Protein AF-A0A2X2KV24-F1 (afdb_m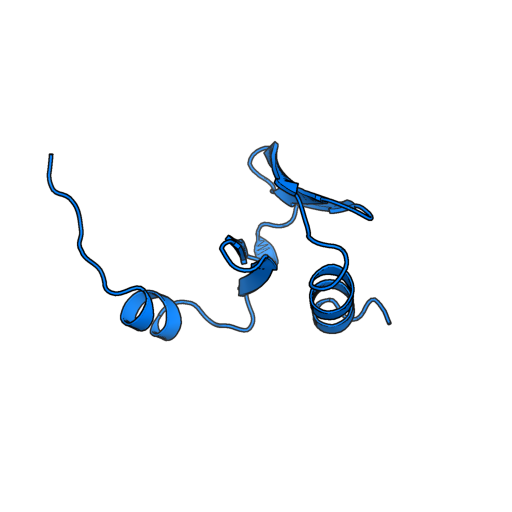onomer_lite)

Organism: Sphingobacterium multivorum (NCBI:txid28454)

pLDDT: mean 71.76, std 12.64, range [42.5, 87.5]

Secondary structure (DSSP, 8-state):
-------HHHHHHHS-TTTEEEEETTEEEEGGGEEEE-SSEEEETTS-EEEPPHHHHHHHHHHTT--

Radius of gyration: 12.91 Å; chains: 1; bounding box: 38×19×24 Å

InterPro domains:
  IPR007492 LytTR DNA-binding domain [PF04397] (6-64)
  IPR007492 LytTR DNA-binding domain [PS50930] (1-66)
  IPR046947 Transcriptional regulatory protein LytR-like [PTHR37299] (4-66)

Sequence (67 aa):
MQTLLSTMKDMEAELPWDMFARMHRSYIVNIKQIKGVEASKVILKNGTELGIGLQYRNQLFAKMGLI

Foldseek 3Di:
DDDPPDPVVVVPVVDPVLQWADQDPPDIDGVVQFPDDDQFWTQGVVRDIGGGDNVSSVVVCVSVVVD

Structure (mmCIF, N/CA/C/O backbone):
data_AF-A0A2X2KV24-F1
#
_entry.id   AF-A0A2X2KV24-F1
#
loop_
_atom_site.group_PDB
_atom_site.id
_atom_site.type_symbol
_atom_site.label_atom_id
_atom_site.label_alt_id
_atom_site.label_comp_id
_atom_site.label_asym_id
_atom_site.label_entity_id
_atom_site.label_seq_id
_atom_site.pdbx_PDB_ins_code
_atom_site.Cartn_x
_atom_site.Cartn_y
_atom_site.Cartn_z
_atom_site.occupancy
_atom_site.B_iso_or_equiv
_atom_site.auth_seq_id
_atom_site.auth_comp_id
_atom_site.auth_asym_id
_atom_site.auth_atom_id
_atom_site.pdbx_PDB_model_num
ATOM 1 N N . MET A 1 1 ? 26.636 5.715 9.618 1.00 42.94 1 MET A N 1
ATOM 2 C CA . MET A 1 1 ? 25.375 5.343 8.940 1.00 42.94 1 MET A CA 1
ATOM 3 C C . MET A 1 1 ? 25.740 4.670 7.631 1.00 42.94 1 MET A C 1
ATOM 5 O O . MET A 1 1 ? 26.333 5.332 6.793 1.00 42.94 1 MET A O 1
ATOM 9 N N . GLN A 1 2 ? 25.490 3.369 7.484 1.00 42.50 2 GLN A N 1
ATOM 10 C CA . GLN A 1 2 ? 25.799 2.635 6.255 1.00 42.50 2 GLN A CA 1
ATOM 11 C C . GLN A 1 2 ? 24.538 2.606 5.385 1.00 42.50 2 GLN A C 1
ATOM 13 O O . GLN A 1 2 ? 23.534 2.016 5.772 1.00 42.50 2 GLN A O 1
ATOM 18 N N . THR A 1 3 ? 24.554 3.300 4.250 1.00 46.12 3 THR A N 1
ATOM 19 C CA . THR A 1 3 ? 23.496 3.226 3.237 1.00 46.12 3 THR A CA 1
ATOM 20 C C . THR A 1 3 ? 23.734 1.987 2.384 1.00 46.12 3 THR A C 1
ATOM 22 O O . THR A 1 3 ? 24.692 1.918 1.618 1.00 46.12 3 THR A O 1
ATOM 25 N N . LEU A 1 4 ? 22.878 0.982 2.549 1.00 50.34 4 LEU A N 1
ATOM 26 C CA . LEU A 1 4 ? 22.889 -0.221 1.727 1.00 50.34 4 LEU A CA 1
ATOM 27 C C . LEU A 1 4 ? 22.419 0.152 0.309 1.00 50.34 4 LEU A C 1
ATOM 29 O O . LEU A 1 4 ? 21.234 0.390 0.088 1.00 50.34 4 LEU A O 1
ATOM 33 N N . LEU A 1 5 ? 23.349 0.241 -0.645 1.00 49.47 5 LEU A N 1
ATOM 34 C CA . LEU A 1 5 ? 23.043 0.380 -2.072 1.00 49.47 5 LEU A CA 1
ATOM 35 C C . LEU A 1 5 ? 22.749 -1.009 -2.650 1.00 49.47 5 LEU A C 1
ATOM 37 O O . LEU A 1 5 ? 23.483 -1.517 -3.491 1.00 49.47 5 LEU A O 1
ATOM 41 N N . SER A 1 6 ? 21.697 -1.657 -2.159 1.00 49.91 6 SER A N 1
ATOM 42 C CA . SER A 1 6 ? 21.150 -2.813 -2.861 1.00 49.91 6 SER A CA 1
ATOM 43 C C . SER A 1 6 ? 20.423 -2.281 -4.088 1.00 49.91 6 SER A C 1
ATOM 45 O O . SER A 1 6 ? 19.496 -1.475 -3.975 1.00 49.91 6 SER A O 1
ATOM 47 N N . THR A 1 7 ? 20.873 -2.678 -5.275 1.00 53.81 7 THR A N 1
ATOM 48 C CA . THR A 1 7 ? 20.188 -2.372 -6.528 1.00 53.81 7 THR A CA 1
ATOM 49 C C . THR A 1 7 ? 18.739 -2.836 -6.402 1.00 53.81 7 THR A C 1
ATOM 51 O O . THR A 1 7 ? 18.500 -3.979 -6.022 1.00 53.81 7 THR A O 1
ATOM 54 N N . MET A 1 8 ? 17.759 -1.992 -6.754 1.00 54.75 8 MET A N 1
ATOM 55 C CA . MET A 1 8 ? 16.336 -2.392 -6.751 1.00 54.75 8 MET A CA 1
ATOM 56 C C . MET A 1 8 ? 16.103 -3.710 -7.507 1.00 54.75 8 MET A C 1
ATOM 5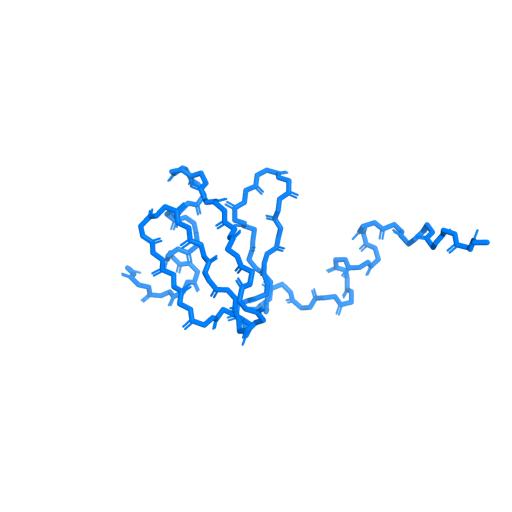8 O O . MET A 1 8 ? 15.218 -4.471 -7.154 1.00 54.75 8 MET A O 1
ATOM 62 N N . LYS A 1 9 ? 16.965 -3.996 -8.486 1.00 48.59 9 LYS A N 1
ATOM 63 C CA . LYS A 1 9 ? 16.997 -5.196 -9.320 1.00 48.59 9 LYS A CA 1
ATOM 64 C C . LYS A 1 9 ? 17.296 -6.496 -8.555 1.00 48.59 9 LYS A C 1
ATOM 66 O O . LYS A 1 9 ? 16.692 -7.514 -8.868 1.00 48.59 9 LYS A O 1
ATOM 71 N N . ASP A 1 10 ? 18.187 -6.459 -7.561 1.00 56.22 10 ASP A N 1
ATOM 72 C CA . ASP A 1 10 ? 18.485 -7.605 -6.686 1.00 56.22 10 ASP A CA 1
ATOM 73 C C . ASP A 1 10 ? 17.340 -7.825 -5.692 1.00 56.22 10 ASP A C 1
ATOM 75 O O . ASP A 1 10 ? 16.862 -8.944 -5.521 1.00 56.22 10 ASP A O 1
ATOM 79 N N . MET A 1 11 ? 16.796 -6.733 -5.141 1.00 56.94 11 MET A N 1
ATOM 80 C CA . MET A 1 11 ? 15.584 -6.795 -4.321 1.00 56.94 11 MET A CA 1
ATOM 81 C C . MET A 1 11 ? 14.388 -7.331 -5.120 1.00 56.94 11 MET A C 1
ATOM 83 O O . MET A 1 11 ? 13.625 -8.122 -4.592 1.00 56.94 11 MET A O 1
ATOM 87 N N . GLU A 1 12 ? 14.224 -6.967 -6.393 1.00 52.78 12 GLU A N 1
ATOM 88 C CA . GLU A 1 12 ? 13.176 -7.505 -7.275 1.00 52.78 12 GLU A CA 1
ATOM 89 C C . GLU A 1 12 ? 13.354 -8.998 -7.603 1.00 52.78 12 GLU A C 1
ATOM 91 O O . GLU A 1 12 ? 12.360 -9.664 -7.885 1.00 52.78 12 GLU A O 1
ATOM 96 N N . ALA A 1 13 ? 14.581 -9.529 -7.565 1.00 58.00 13 ALA A N 1
ATOM 97 C CA . ALA A 1 13 ? 14.861 -10.947 -7.803 1.00 58.00 13 ALA A CA 1
ATOM 98 C C . ALA A 1 13 ? 14.646 -11.810 -6.546 1.00 58.00 13 ALA A C 1
ATOM 100 O O . ALA A 1 13 ? 14.204 -12.953 -6.652 1.00 58.00 13 ALA A O 1
ATOM 101 N N . GLU A 1 14 ? 14.922 -11.260 -5.361 1.00 59.47 14 GLU A N 1
ATOM 102 C CA . GLU A 1 14 ? 14.681 -11.927 -4.076 1.00 59.47 14 GLU A CA 1
ATOM 103 C C . GLU A 1 14 ? 13.238 -11.761 -3.574 1.00 59.47 14 GLU A C 1
ATOM 105 O O . GLU A 1 14 ? 12.734 -12.607 -2.832 1.00 59.47 14 GLU A O 1
ATOM 110 N N . LEU A 1 15 ? 12.544 -10.688 -3.971 1.00 61.50 15 LEU A N 1
ATOM 111 C CA . LEU A 1 15 ? 11.146 -10.468 -3.618 1.00 61.50 15 LEU A CA 1
ATOM 112 C C . LEU A 1 15 ? 10.235 -11.189 -4.622 1.00 61.50 15 LEU A C 1
ATOM 114 O O . LEU A 1 15 ? 10.126 -10.760 -5.772 1.00 61.50 15 LEU A O 1
ATOM 118 N N . PRO A 1 16 ? 9.495 -12.233 -4.206 1.00 60.75 16 PRO A N 1
ATOM 119 C CA . PRO A 1 16 ? 8.576 -12.919 -5.100 1.00 60.75 16 PRO A CA 1
ATOM 120 C C . PRO A 1 16 ? 7.510 -11.937 -5.588 1.00 60.75 16 PRO A C 1
ATOM 122 O O . PRO A 1 16 ? 6.713 -11.426 -4.804 1.00 60.75 16 PRO A O 1
ATOM 125 N N . TRP A 1 17 ? 7.471 -11.697 -6.897 1.00 62.09 17 TRP A N 1
ATOM 126 C CA . TRP A 1 17 ? 6.514 -10.795 -7.557 1.00 62.09 17 TRP A CA 1
ATOM 127 C C . TRP A 1 17 ? 5.042 -11.198 -7.350 1.00 62.09 17 TRP A C 1
ATOM 129 O O . TRP A 1 17 ? 4.126 -10.406 -7.575 1.00 62.09 17 TRP A O 1
ATOM 139 N N . ASP A 1 18 ? 4.830 -12.429 -6.887 1.00 65.25 18 ASP A N 1
ATOM 140 C CA . ASP A 1 18 ? 3.556 -12.964 -6.414 1.00 65.25 18 ASP A CA 1
ATOM 141 C C . ASP A 1 18 ? 3.096 -12.303 -5.102 1.00 65.25 18 ASP A C 1
ATOM 143 O O . ASP A 1 18 ? 1.921 -12.014 -4.906 1.00 65.25 18 ASP A O 1
ATOM 147 N N . MET A 1 19 ? 4.038 -11.963 -4.217 1.00 69.50 19 MET A N 1
ATOM 148 C CA . MET A 1 19 ? 3.756 -11.281 -2.954 1.00 69.50 19 MET A CA 1
ATOM 149 C C . MET A 1 19 ? 3.832 -9.765 -3.054 1.00 69.50 19 MET A C 1
ATOM 151 O O . MET A 1 19 ? 3.415 -9.100 -2.112 1.00 69.50 19 MET A O 1
ATOM 155 N N . PHE A 1 20 ? 4.358 -9.194 -4.138 1.00 75.94 20 PHE A N 1
ATOM 156 C CA . PHE A 1 20 ? 4.533 -7.751 -4.281 1.00 75.94 20 PHE A CA 1
ATOM 157 C C . PHE A 1 20 ? 3.769 -7.216 -5.493 1.00 75.94 20 PHE A C 1
ATOM 159 O O . PHE A 1 20 ? 3.963 -7.621 -6.638 1.00 75.94 20 PHE A O 1
ATOM 166 N N . ALA A 1 21 ? 2.896 -6.248 -5.246 1.00 74.62 21 ALA A N 1
ATOM 167 C CA . ALA A 1 21 ? 2.142 -5.564 -6.275 1.00 74.62 21 ALA A CA 1
ATOM 168 C C . ALA A 1 21 ? 2.600 -4.114 -6.392 1.00 74.62 21 ALA A C 1
ATOM 170 O O . ALA A 1 21 ? 2.709 -3.377 -5.411 1.00 74.62 21 ALA A O 1
ATOM 171 N N . ARG A 1 22 ? 2.846 -3.680 -7.627 1.00 76.00 22 ARG A N 1
ATOM 172 C CA . ARG A 1 22 ? 3.086 -2.271 -7.910 1.00 76.00 22 ARG A CA 1
ATOM 173 C C . ARG A 1 22 ? 1.759 -1.526 -7.813 1.00 76.00 22 ARG A C 1
ATOM 175 O O . ARG A 1 22 ? 0.804 -1.847 -8.510 1.00 76.00 22 ARG A O 1
ATOM 182 N N . MET A 1 23 ? 1.725 -0.533 -6.937 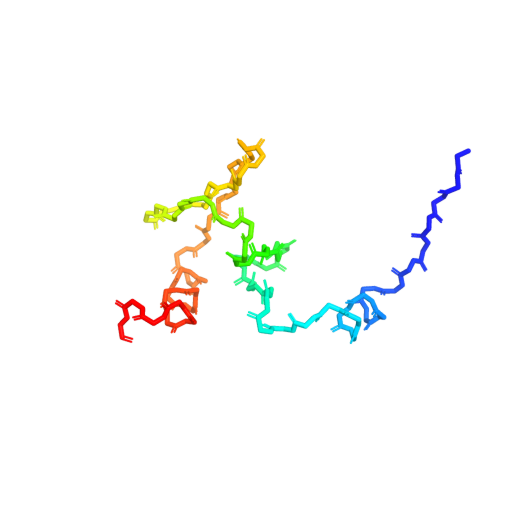1.00 74.94 23 MET A N 1
ATOM 183 C CA . MET A 1 23 ? 0.527 0.245 -6.614 1.00 74.94 23 MET A CA 1
ATOM 184 C C . MET A 1 23 ? 0.623 1.698 -7.111 1.00 74.94 23 MET A C 1
ATOM 186 O O . MET A 1 23 ? -0.375 2.412 -7.204 1.00 74.94 23 MET A O 1
ATOM 190 N N . HIS A 1 24 ? 1.832 2.139 -7.465 1.00 77.75 24 HIS A N 1
ATOM 191 C CA . HIS A 1 24 ? 2.106 3.431 -8.083 1.00 77.75 24 HIS A CA 1
ATOM 192 C C . HIS A 1 24 ? 3.403 3.360 -8.906 1.00 77.75 24 HIS A C 1
ATOM 194 O O . HIS A 1 24 ? 4.186 2.424 -8.751 1.00 77.75 24 HIS A O 1
ATOM 200 N N . ARG A 1 25 ? 3.706 4.393 -9.709 1.00 67.38 25 ARG A N 1
ATOM 201 C CA . ARG A 1 25 ? 4.986 4.504 -10.452 1.00 67.38 25 ARG A CA 1
ATOM 202 C C . ARG A 1 25 ? 6.240 4.491 -9.565 1.00 67.38 25 ARG A C 1
ATOM 204 O O . ARG A 1 25 ? 7.328 4.243 -10.068 1.00 67.38 25 ARG A O 1
ATOM 211 N N . SER A 1 26 ? 6.081 4.757 -8.269 1.00 68.56 26 SER A N 1
ATOM 212 C CA . SER A 1 26 ? 7.175 4.822 -7.288 1.00 68.56 26 SER A CA 1
ATOM 213 C C . SER A 1 26 ? 6.953 3.934 -6.061 1.00 68.56 26 SER A C 1
ATOM 215 O O . SER A 1 26 ? 7.794 3.936 -5.171 1.00 68.56 26 SER A O 1
ATOM 217 N N . TYR A 1 27 ? 5.846 3.183 -5.997 1.00 75.38 27 TYR A N 1
ATOM 218 C CA . TYR A 1 27 ? 5.499 2.383 -4.820 1.00 75.38 27 TYR A CA 1
ATOM 219 C C . TYR A 1 27 ? 5.147 0.947 -5.198 1.00 75.38 27 TYR A C 1
ATOM 221 O O . TYR A 1 27 ? 4.318 0.690 -6.079 1.00 75.38 27 TYR A O 1
ATOM 229 N N . ILE A 1 28 ? 5.760 0.019 -4.474 1.00 77.50 28 ILE A N 1
ATOM 230 C CA . ILE A 1 28 ? 5.483 -1.412 -4.512 1.00 77.50 28 ILE A CA 1
ATOM 231 C C . ILE A 1 28 ? 5.047 -1.801 -3.102 1.00 77.50 28 ILE A C 1
ATOM 233 O O . ILE A 1 28 ? 5.708 -1.449 -2.128 1.00 77.50 28 ILE A O 1
ATOM 237 N N . VAL A 1 29 ? 3.916 -2.490 -2.995 1.00 79.94 29 VAL A N 1
ATOM 238 C CA . VAL A 1 29 ? 3.350 -2.949 -1.727 1.00 79.94 29 VAL A CA 1
ATOM 239 C C . VAL A 1 29 ? 3.324 -4.466 -1.695 1.00 79.94 29 VAL A C 1
ATOM 241 O O . VAL A 1 29 ? 3.093 -5.117 -2.710 1.00 79.94 29 VAL A O 1
ATOM 244 N N . ASN A 1 30 ? 3.554 -5.040 -0.521 1.00 82.06 30 ASN A N 1
ATOM 245 C CA . ASN A 1 30 ? 3.434 -6.474 -0.333 1.00 82.06 30 ASN A CA 1
ATOM 246 C C . ASN A 1 30 ? 1.966 -6.860 -0.094 1.00 82.06 30 ASN A C 1
ATOM 248 O O . ASN A 1 30 ? 1.389 -6.460 0.917 1.00 82.06 30 ASN A O 1
ATOM 252 N N . ILE A 1 31 ? 1.390 -7.674 -0.978 1.00 78.88 31 ILE A N 1
ATOM 253 C CA . ILE A 1 31 ? -0.004 -8.137 -0.960 1.00 78.88 31 ILE A CA 1
ATOM 254 C C . ILE A 1 31 ? -0.324 -8.903 0.336 1.00 78.88 31 ILE A C 1
ATOM 256 O O . ILE A 1 31 ? -1.379 -8.708 0.930 1.00 78.88 31 ILE A O 1
ATOM 260 N N . LYS A 1 32 ? 0.621 -9.694 0.866 1.00 80.44 32 LYS A N 1
ATOM 261 C CA . LYS A 1 32 ? 0.484 -10.420 2.148 1.00 80.44 32 LYS A CA 1
ATOM 262 C C . LYS A 1 32 ? 0.414 -9.495 3.369 1.00 80.44 32 LYS A C 1
ATOM 264 O O . LYS A 1 32 ? -0.105 -9.880 4.427 1.00 80.44 32 LYS A O 1
ATOM 269 N N . GLN A 1 33 ? 0.984 -8.298 3.251 1.00 82.19 33 GLN A N 1
ATOM 270 C CA . GLN A 1 33 ? 0.994 -7.274 4.297 1.00 82.19 33 GLN A CA 1
ATOM 271 C C . GLN A 1 33 ? -0.163 -6.283 4.157 1.00 82.19 33 GLN A C 1
ATOM 273 O O . GLN A 1 33 ? -0.354 -5.460 5.054 1.00 82.19 33 GLN A O 1
ATOM 278 N N . ILE A 1 34 ? -0.955 -6.373 3.086 1.00 83.75 34 ILE A N 1
ATOM 279 C CA . ILE A 1 34 ? -2.188 -5.605 2.950 1.00 83.75 34 ILE A CA 1
ATOM 280 C C . ILE A 1 34 ? -3.162 -6.086 4.030 1.00 83.75 34 ILE A C 1
ATOM 282 O O . ILE A 1 34 ? -3.440 -7.276 4.174 1.00 83.75 34 ILE A O 1
ATOM 286 N N . LYS A 1 35 ? -3.636 -5.142 4.838 1.00 86.81 35 LYS A N 1
ATOM 287 C CA . LYS A 1 35 ? -4.725 -5.337 5.799 1.00 86.81 35 LYS A CA 1
ATOM 288 C C . LYS A 1 35 ? -6.072 -5.073 5.136 1.00 86.81 35 LYS A C 1
ATOM 290 O O . LYS A 1 35 ? -7.031 -5.779 5.415 1.00 86.81 35 LYS A O 1
ATOM 295 N N . GLY A 1 36 ? -6.124 -4.075 4.261 1.00 82.50 36 GLY A N 1
ATOM 296 C CA . GLY A 1 36 ? -7.292 -3.745 3.461 1.00 82.50 36 GLY A CA 1
ATOM 297 C C . GLY A 1 36 ? -6.906 -2.870 2.277 1.00 82.50 36 GLY A C 1
ATOM 298 O O . GLY A 1 36 ? -5.905 -2.157 2.316 1.00 82.50 36 GLY A O 1
ATOM 299 N N . VAL A 1 37 ? -7.696 -2.931 1.217 1.00 78.56 37 VAL A N 1
ATOM 300 C CA . VAL A 1 37 ? -7.579 -2.041 0.064 1.00 78.56 37 VAL A CA 1
ATOM 301 C C . VAL A 1 37 ? -8.869 -1.235 -0.034 1.00 78.56 37 VAL A C 1
ATOM 303 O O . VAL A 1 37 ? -9.960 -1.791 -0.013 1.00 78.56 37 VAL A O 1
ATOM 306 N N . GLU A 1 38 ? -8.738 0.083 -0.101 1.00 82.38 38 GLU A N 1
ATOM 307 C CA . GLU A 1 38 ? -9.816 1.012 -0.421 1.00 82.38 38 GLU A CA 1
ATOM 308 C C . GLU A 1 38 ? -9.729 1.449 -1.889 1.00 82.38 38 GLU A C 1
ATOM 310 O O . GLU A 1 38 ? -8.732 1.231 -2.581 1.00 82.38 38 GLU A O 1
ATOM 315 N N . ALA A 1 39 ? -10.772 2.128 -2.372 1.00 74.75 39 ALA A N 1
ATOM 316 C CA . ALA A 1 39 ? -10.884 2.569 -3.763 1.00 74.75 39 ALA A CA 1
ATOM 317 C C . ALA A 1 39 ? -9.722 3.461 -4.249 1.00 74.75 39 ALA A C 1
ATOM 319 O O . ALA A 1 39 ? -9.478 3.520 -5.457 1.00 74.75 39 ALA A O 1
ATOM 320 N N . SER A 1 40 ? -9.012 4.126 -3.330 1.00 81.75 40 SER A N 1
ATOM 321 C CA . SER A 1 40 ? -7.935 5.083 -3.633 1.00 81.75 40 SER A CA 1
ATOM 322 C C . SER A 1 40 ? -6.673 4.895 -2.781 1.00 81.75 40 SER A C 1
ATOM 324 O O . SER A 1 40 ? -5.715 5.653 -2.931 1.00 81.75 40 SER A O 1
ATOM 326 N N . LYS A 1 41 ? -6.644 3.923 -1.862 1.00 86.38 41 LYS A N 1
ATOM 327 C CA . LYS A 1 41 ? -5.513 3.706 -0.946 1.00 86.38 41 LYS A CA 1
ATOM 328 C C . LYS A 1 41 ? -5.443 2.268 -0.451 1.00 86.38 41 LYS A C 1
ATOM 330 O O . LYS A 1 41 ? -6.444 1.567 -0.416 1.00 86.38 41 LYS A O 1
ATOM 335 N N . VAL A 1 42 ? -4.258 1.83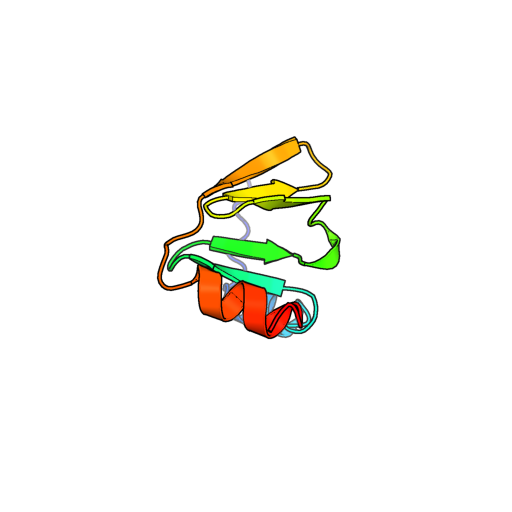5 -0.049 1.00 85.62 42 VAL A N 1
ATOM 336 C CA . VAL A 1 42 ? -3.998 0.527 0.557 1.00 85.62 42 VAL A CA 1
ATOM 337 C C . VAL A 1 42 ? -3.597 0.741 2.002 1.00 85.62 42 VAL A C 1
ATOM 339 O O . VAL A 1 42 ? -2.748 1.578 2.298 1.00 85.62 42 VAL A O 1
ATOM 342 N N . ILE A 1 43 ? -4.197 -0.036 2.892 1.00 87.50 43 ILE A N 1
ATOM 343 C CA . ILE A 1 43 ? -3.922 -0.037 4.322 1.00 87.50 43 ILE A CA 1
ATOM 344 C C . ILE A 1 43 ? -3.089 -1.281 4.613 1.00 87.50 43 ILE A C 1
ATOM 346 O O . ILE A 1 43 ? -3.531 -2.410 4.386 1.00 87.50 43 ILE A O 1
ATOM 350 N N . LEU A 1 44 ? -1.875 -1.090 5.116 1.00 87.31 44 LEU A N 1
ATOM 351 C CA . LEU A 1 44 ? -1.003 -2.183 5.529 1.00 87.31 44 LEU A CA 1
ATOM 352 C C . LEU A 1 44 ? -1.323 -2.622 6.961 1.00 87.31 44 LEU A C 1
ATOM 354 O O . LEU A 1 44 ? -1.877 -1.876 7.769 1.00 87.31 44 LEU A O 1
ATOM 358 N N . LYS A 1 45 ? -0.910 -3.842 7.313 1.00 85.19 45 LYS A N 1
ATOM 359 C CA . LYS A 1 45 ? -1.028 -4.385 8.678 1.00 85.19 45 LYS A CA 1
ATOM 360 C C . LYS A 1 45 ? -0.316 -3.531 9.726 1.00 85.19 45 LYS A C 1
ATOM 362 O O . LYS A 1 45 ? -0.782 -3.478 10.856 1.00 85.19 45 LYS A O 1
ATOM 367 N N . ASN A 1 46 ? 0.739 -2.819 9.328 1.00 83.88 46 ASN A N 1
ATOM 368 C CA . ASN A 1 46 ? 1.475 -1.883 10.180 1.00 83.88 46 ASN A CA 1
ATOM 369 C C . ASN A 1 46 ? 0.769 -0.519 10.372 1.00 83.88 46 ASN A C 1
ATOM 371 O O . ASN A 1 46 ? 1.335 0.391 10.961 1.00 83.88 46 ASN A O 1
ATOM 375 N N . GLY A 1 47 ? -0.435 -0.329 9.820 1.00 82.94 47 GLY A N 1
ATOM 376 C CA . GLY A 1 47 ? -1.152 0.950 9.880 1.00 82.94 47 GLY A CA 1
ATOM 377 C C . GLY A 1 47 ? -0.675 1.993 8.865 1.00 82.94 47 GLY A C 1
ATOM 378 O O . G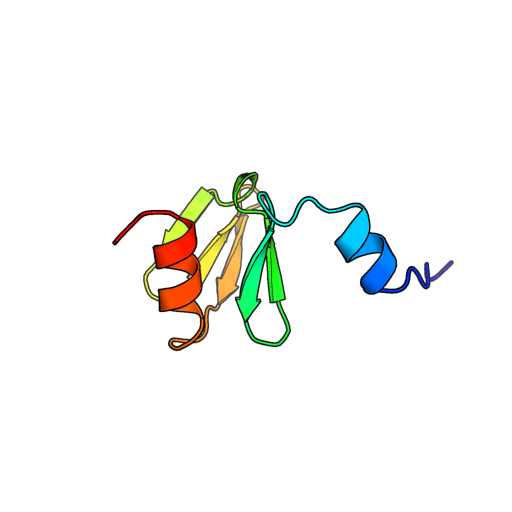LY A 1 47 ? -1.202 3.096 8.837 1.00 82.94 47 GLY A O 1
ATOM 379 N N . THR A 1 48 ? 0.291 1.657 8.007 1.00 84.88 48 THR A N 1
ATOM 380 C CA . THR A 1 48 ? 0.714 2.529 6.906 1.00 84.88 48 THR A CA 1
ATOM 381 C C . THR A 1 48 ? -0.369 2.594 5.834 1.00 84.88 48 THR A C 1
ATOM 383 O O . THR A 1 48 ? -0.811 1.559 5.332 1.00 84.88 48 THR A O 1
ATOM 386 N N . GLU A 1 49 ? -0.754 3.808 5.456 1.00 87.00 49 GLU A N 1
ATOM 387 C CA . GLU A 1 49 ? -1.686 4.071 4.365 1.00 87.00 49 GLU A CA 1
ATOM 388 C C . GLU A 1 49 ? -0.925 4.587 3.146 1.00 87.00 49 GLU A C 1
ATOM 390 O O . GLU A 1 49 ? -0.137 5.529 3.223 1.00 87.00 49 GLU A O 1
ATOM 395 N N . LEU A 1 50 ? -1.154 3.949 2.007 1.00 83.81 50 LEU A N 1
ATOM 396 C CA . LEU A 1 50 ? -0.421 4.188 0.775 1.00 83.81 50 LEU A CA 1
ATOM 397 C C . LEU A 1 50 ? -1.425 4.510 -0.336 1.00 83.81 50 LEU A C 1
ATOM 399 O O . LEU A 1 50 ? -2.279 3.693 -0.672 1.00 83.81 50 LEU A O 1
ATOM 403 N N . GLY A 1 51 ? -1.349 5.720 -0.891 1.00 83.38 51 GLY A N 1
ATOM 404 C CA . GLY A 1 51 ? -2.263 6.183 -1.938 1.00 83.38 51 GLY A CA 1
ATOM 405 C C . GLY A 1 51 ? -2.018 5.483 -3.276 1.00 83.38 51 GLY A C 1
ATOM 406 O O . GLY A 1 51 ? -0.880 5.389 -3.737 1.00 83.38 51 GLY A O 1
ATOM 407 N N . ILE A 1 52 ? -3.088 5.014 -3.915 1.00 83.81 52 ILE A N 1
ATOM 408 C CA . ILE A 1 52 ? -3.050 4.373 -5.231 1.00 83.81 52 ILE A CA 1
ATOM 409 C C . ILE A 1 52 ? -3.489 5.342 -6.315 1.00 83.81 52 ILE A C 1
ATOM 411 O O . ILE A 1 52 ? -4.525 5.995 -6.214 1.00 83.81 52 ILE A O 1
ATOM 415 N N . GLY A 1 53 ? -2.728 5.372 -7.409 1.00 78.81 53 GLY A N 1
ATOM 416 C CA . GLY A 1 53 ? -3.159 6.056 -8.622 1.00 78.81 53 GLY A CA 1
ATOM 417 C C . GLY A 1 53 ? -4.275 5.276 -9.318 1.00 78.81 53 GLY A C 1
ATOM 418 O O . GLY A 1 53 ? -4.164 4.063 -9.485 1.00 78.81 53 GLY A O 1
ATOM 419 N N . LEU A 1 54 ? -5.313 5.970 -9.796 1.00 75.38 54 LEU A N 1
ATOM 420 C CA . LEU A 1 54 ? -6.476 5.384 -10.488 1.00 75.38 54 LEU A CA 1
ATOM 421 C C . LEU A 1 54 ? -6.107 4.364 -11.585 1.00 75.38 54 LEU A C 1
ATOM 423 O O . LEU A 1 54 ? -6.772 3.343 -11.724 1.00 75.38 54 LEU A O 1
ATOM 427 N N . GLN A 1 55 ? -5.020 4.603 -12.325 1.00 74.88 55 GLN A N 1
ATOM 428 C CA . GLN A 1 55 ? -4.536 3.687 -13.367 1.00 74.88 55 GLN A CA 1
ATOM 429 C C . GLN A 1 55 ? -3.937 2.385 -12.808 1.00 74.88 55 GLN A C 1
ATOM 431 O O . GLN A 1 55 ? -4.126 1.318 -13.385 1.00 74.88 55 GLN A O 1
ATOM 436 N N . TYR A 1 56 ? -3.245 2.456 -11.668 1.00 78.62 56 TYR A N 1
ATOM 437 C CA . TYR A 1 56 ? -2.628 1.295 -11.017 1.00 78.62 56 TYR A CA 1
ATOM 438 C C . TYR A 1 56 ? -3.625 0.512 -10.161 1.00 78.62 56 TYR A C 1
ATOM 440 O O . TYR A 1 56 ? -3.420 -0.675 -9.921 1.00 78.62 56 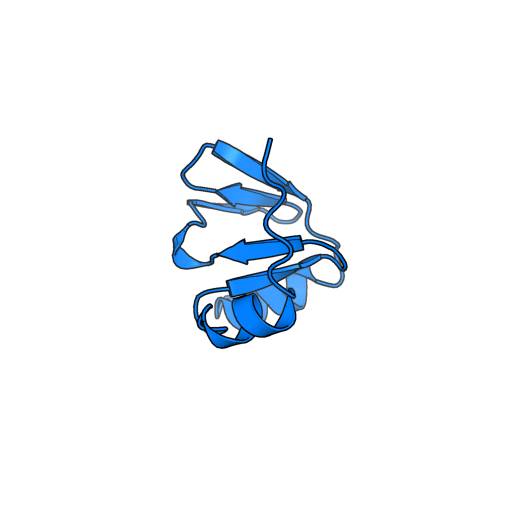TYR A O 1
ATOM 448 N N . ARG A 1 57 ? -4.733 1.147 -9.752 1.00 76.94 57 ARG A N 1
ATOM 449 C CA . ARG A 1 57 ? -5.846 0.489 -9.060 1.00 76.94 57 ARG A CA 1
ATOM 450 C C . ARG A 1 57 ? -6.319 -0.733 -9.828 1.00 76.94 57 ARG A C 1
ATOM 452 O O . ARG A 1 57 ? -6.311 -1.824 -9.281 1.00 76.94 57 ARG A O 1
ATOM 459 N N . ASN A 1 58 ? -6.701 -0.560 -11.091 1.00 78.50 58 ASN A N 1
ATOM 460 C CA . ASN A 1 58 ? -7.230 -1.669 -11.885 1.00 78.50 58 ASN A CA 1
ATOM 461 C C . ASN A 1 58 ? -6.230 -2.822 -11.983 1.00 78.50 58 ASN A C 1
ATOM 463 O O . ASN A 1 58 ? -6.621 -3.974 -11.847 1.00 78.50 58 ASN A O 1
ATOM 467 N N . GLN A 1 59 ? -4.937 -2.518 -12.120 1.00 77.88 59 GLN A N 1
ATOM 468 C CA . GLN A 1 59 ? -3.897 -3.543 -12.144 1.00 77.88 59 GLN A CA 1
ATOM 469 C C . GLN A 1 59 ? -3.772 -4.280 -10.800 1.00 77.88 59 GLN A C 1
ATOM 471 O O . GLN A 1 59 ? -3.603 -5.497 -10.793 1.00 77.88 59 GLN A O 1
ATOM 476 N N . LEU A 1 60 ? -3.880 -3.571 -9.670 1.00 79.00 60 LEU A N 1
ATOM 477 C CA . LEU A 1 60 ? -3.862 -4.186 -8.342 1.00 79.00 60 LEU A CA 1
ATOM 478 C C . LEU A 1 60 ? -5.104 -5.052 -8.093 1.00 79.00 60 LEU A C 1
ATOM 480 O O . LEU A 1 60 ? -4.965 -6.176 -7.625 1.00 79.00 60 LEU A O 1
ATOM 484 N N . PHE A 1 61 ? -6.298 -4.549 -8.413 1.00 76.25 61 PHE A N 1
ATOM 485 C CA . PHE A 1 61 ? -7.559 -5.277 -8.233 1.00 76.25 61 PHE A CA 1
ATOM 486 C C . PHE A 1 61 ? -7.617 -6.526 -9.122 1.00 76.25 61 PHE A C 1
ATOM 488 O O . PHE A 1 61 ? -8.005 -7.587 -8.638 1.00 76.25 61 PHE A O 1
ATOM 495 N N . ALA A 1 62 ? -7.137 -6.431 -10.367 1.00 78.25 62 ALA A N 1
ATOM 496 C CA . ALA A 1 62 ? -6.974 -7.582 -11.255 1.00 78.25 62 ALA A CA 1
ATOM 497 C C . ALA A 1 62 ? -5.982 -8.609 -10.683 1.00 78.25 62 ALA A C 1
ATOM 499 O O . ALA A 1 62 ? -6.260 -9.802 -10.681 1.00 78.25 62 ALA A O 1
ATOM 500 N N . LYS A 1 63 ? -4.851 -8.160 -10.118 1.00 73.19 63 LYS A N 1
ATOM 501 C CA . LYS A 1 63 ? -3.895 -9.050 -9.432 1.00 73.19 63 LYS A CA 1
ATOM 502 C C . LYS A 1 63 ? -4.478 -9.725 -8.193 1.00 73.19 63 LYS A C 1
ATOM 504 O O . LYS A 1 63 ? -4.082 -10.837 -7.871 1.00 73.19 63 LYS A O 1
ATOM 509 N N . MET A 1 64 ? -5.378 -9.047 -7.487 1.00 69.50 64 MET A N 1
ATOM 510 C CA . MET A 1 64 ? -6.028 -9.565 -6.285 1.00 69.50 64 MET A CA 1
ATOM 511 C C . MET A 1 64 ? -7.238 -10.461 -6.606 1.00 69.50 64 MET A C 1
ATOM 513 O O . MET A 1 64 ? -7.836 -11.008 -5.685 1.00 69.50 64 MET A O 1
ATOM 517 N N . GLY A 1 65 ? -7.591 -10.628 -7.889 1.00 68.69 65 GLY A N 1
ATOM 518 C CA . GLY A 1 65 ? -8.719 -11.455 -8.327 1.00 68.69 65 GLY A CA 1
ATOM 519 C C . GLY A 1 65 ? -10.088 -10.868 -7.975 1.00 68.69 65 GLY A C 1
ATOM 520 O O . GLY A 1 65 ? -11.048 -11.611 -7.805 1.00 68.69 65 GLY A O 1
ATOM 521 N N . LEU A 1 66 ? -10.178 -9.542 -7.815 1.00 63.97 66 LEU A N 1
ATOM 522 C CA . LEU A 1 66 ? -11.429 -8.830 -7.518 1.00 63.97 66 LEU A CA 1
ATOM 523 C C . LEU A 1 66 ? -12.257 -8.509 -8.779 1.00 63.97 66 LEU A C 1
ATOM 525 O O . LEU A 1 66 ? -13.289 -7.848 -8.663 1.00 63.97 66 LEU A O 1
ATOM 529 N N . ILE A 1 67 ? -11.817 -8.949 -9.964 1.00 53.59 67 ILE A N 1
ATOM 530 C CA . ILE A 1 67 ? -12.530 -8.828 -11.242 1.00 53.59 67 ILE A CA 1
ATOM 531 C C . ILE A 1 67 ? -12.131 -9.936 -12.215 1.00 53.59 67 ILE A C 1
ATOM 533 O O . ILE A 1 67 ? -10.977 -10.410 -12.103 1.00 53.59 67 ILE A O 1
#